Protein AF-A0A0A9XVD2-F1 (afdb_monomer)

pLDDT: mean 78.73, std 24.57, range [27.34, 98.0]

Mean predicted aligned error: 12.42 Å

Structure (mmCIF, N/CA/C/O backbone):
data_AF-A0A0A9XVD2-F1
#
_entry.id   AF-A0A0A9XVD2-F1
#
loop_
_atom_site.group_PDB
_atom_site.id
_atom_site.type_symbol
_atom_site.label_atom_id
_atom_site.label_alt_id
_atom_site.label_comp_id
_atom_site.label_asym_id
_atom_site.label_entity_id
_atom_site.label_seq_id
_atom_site.pdbx_PDB_ins_code
_atom_site.Cartn_x
_atom_site.Cartn_y
_atom_site.Cartn_z
_atom_site.occupancy
_atom_site.B_iso_or_equiv
_atom_site.auth_seq_id
_atom_site.auth_comp_id
_atom_site.auth_asym_id
_atom_site.auth_atom_id
_atom_site.pdbx_PDB_model_num
ATOM 1 N N . MET A 1 1 ? 12.515 14.806 -14.894 1.00 27.34 1 MET A N 1
ATOM 2 C CA . MET A 1 1 ? 11.530 15.276 -13.899 1.00 27.34 1 MET A CA 1
ATOM 3 C C . MET A 1 1 ? 10.410 14.251 -13.896 1.00 27.34 1 MET A C 1
ATOM 5 O O . MET A 1 1 ? 9.666 14.198 -14.862 1.00 27.34 1 MET A O 1
ATOM 9 N N . TRP A 1 2 ? 10.399 13.346 -12.918 1.00 29.89 2 TRP A N 1
ATOM 10 C CA . TRP A 1 2 ? 9.430 12.249 -12.840 1.00 29.89 2 TRP A CA 1
ATOM 11 C C . TRP A 1 2 ? 8.197 12.735 -12.074 1.00 29.89 2 TRP A C 1
ATOM 13 O O . TRP A 1 2 ? 8.336 13.198 -10.943 1.00 29.89 2 TRP A O 1
ATOM 23 N N . LEU A 1 3 ? 7.016 12.678 -12.691 1.00 27.80 3 LEU A N 1
ATOM 24 C CA . LEU A 1 3 ? 5.750 12.894 -11.993 1.00 27.80 3 LEU A CA 1
ATOM 25 C C . LEU A 1 3 ? 5.299 11.554 -11.406 1.00 27.80 3 LEU A C 1
ATOM 27 O O . LEU A 1 3 ? 5.028 10.615 -12.147 1.00 27.80 3 LEU A O 1
ATOM 31 N N . VAL A 1 4 ? 5.206 11.479 -10.080 1.00 32.62 4 VAL A N 1
ATOM 32 C CA . VAL A 1 4 ? 4.513 10.391 -9.384 1.00 32.62 4 VAL A CA 1
ATOM 33 C C . VAL A 1 4 ? 3.083 10.868 -9.153 1.00 32.62 4 VAL A C 1
ATOM 35 O O . VAL A 1 4 ? 2.858 11.796 -8.377 1.00 32.62 4 VAL A O 1
ATOM 38 N N . ALA A 1 5 ? 2.118 10.275 -9.855 1.00 36.59 5 ALA A N 1
ATOM 39 C CA . ALA A 1 5 ? 0.708 10.482 -9.554 1.00 36.59 5 ALA A CA 1
ATOM 40 C C . ALA A 1 5 ? 0.353 9.633 -8.324 1.00 36.59 5 ALA A C 1
ATOM 42 O O . ALA A 1 5 ? 0.354 8.405 -8.385 1.00 36.59 5 ALA A O 1
ATOM 43 N N . LEU A 1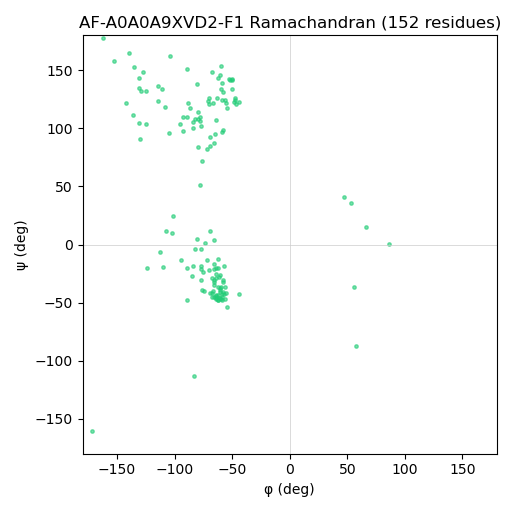 6 ? 0.097 10.291 -7.192 1.00 32.97 6 LEU A N 1
ATOM 44 C CA . LEU A 1 6 ? -0.375 9.641 -5.974 1.00 32.97 6 LEU A CA 1
ATOM 45 C C . LEU A 1 6 ? -1.890 9.444 -6.088 1.00 32.97 6 LEU A C 1
ATOM 47 O O . LEU A 1 6 ? -2.646 10.412 -6.016 1.00 32.97 6 LEU A O 1
ATOM 51 N N . LEU A 1 7 ? -2.334 8.201 -6.268 1.00 40.00 7 LEU A N 1
ATOM 52 C CA . LEU A 1 7 ? -3.749 7.855 -6.192 1.00 40.00 7 LEU A CA 1
ATOM 53 C C . LEU A 1 7 ? -4.038 7.349 -4.775 1.00 40.00 7 LEU A C 1
ATOM 55 O O . LEU A 1 7 ? -3.672 6.233 -4.413 1.00 40.00 7 LEU A O 1
ATOM 59 N N . VAL A 1 8 ? -4.664 8.191 -3.953 1.00 34.88 8 VAL A N 1
ATOM 60 C CA . VAL A 1 8 ? -5.218 7.769 -2.661 1.00 34.88 8 VAL A CA 1
ATOM 61 C C . VAL A 1 8 ? -6.604 7.197 -2.939 1.00 34.88 8 VAL A C 1
ATOM 63 O O . VAL A 1 8 ? -7.562 7.942 -3.135 1.00 34.88 8 VAL A O 1
ATOM 66 N N . ALA A 1 9 ? -6.713 5.872 -2.993 1.00 37.12 9 ALA A N 1
ATOM 67 C CA . ALA A 1 9 ? -8.005 5.204 -3.058 1.00 37.12 9 ALA A CA 1
ATOM 68 C C . ALA A 1 9 ? -8.617 5.151 -1.648 1.00 37.12 9 ALA A C 1
ATOM 70 O O . ALA A 1 9 ? -8.487 4.161 -0.933 1.00 37.12 9 ALA A O 1
ATOM 71 N N . SER A 1 10 ? -9.283 6.230 -1.235 1.00 34.56 10 SER A N 1
ATOM 72 C CA . SER A 1 10 ? -10.258 6.148 -0.145 1.00 34.56 10 SER A CA 1
ATOM 73 C C . SER A 1 10 ? -11.536 5.550 -0.725 1.00 34.56 10 SER A C 1
ATOM 75 O O . SER A 1 10 ? -12.243 6.214 -1.483 1.00 34.56 10 SER A O 1
ATOM 77 N N . ALA A 1 11 ? -11.825 4.291 -0.404 1.00 36.06 11 ALA A N 1
ATOM 78 C CA . ALA A 1 11 ? -13.084 3.656 -0.770 1.00 36.06 11 ALA A CA 1
ATOM 79 C C . ALA A 1 11 ? -14.217 4.239 0.092 1.00 36.06 11 ALA A C 1
ATOM 81 O O . ALA A 1 11 ? -14.609 3.672 1.105 1.00 36.06 11 ALA A O 1
ATOM 82 N N . VAL A 1 12 ? -14.739 5.403 -0.298 1.00 32.84 12 VAL A N 1
ATOM 83 C CA . VAL A 1 12 ? -16.058 5.854 0.154 1.00 32.84 12 VAL A CA 1
ATOM 84 C C . VAL A 1 12 ? -17.061 5.304 -0.849 1.00 32.84 12 VAL A C 1
ATOM 86 O O . VAL A 1 12 ? -17.104 5.745 -1.996 1.00 32.84 12 VAL A O 1
ATOM 89 N N . ALA A 1 13 ? -17.860 4.328 -0.421 1.00 34.56 13 ALA A N 1
ATOM 90 C CA . ALA A 1 13 ? -19.032 3.887 -1.160 1.00 34.56 13 ALA A CA 1
ATOM 91 C C . ALA A 1 13 ? -20.059 5.033 -1.179 1.00 34.56 13 ALA A C 1
ATOM 93 O O . ALA A 1 13 ? -20.909 5.151 -0.298 1.00 34.56 13 ALA A O 1
ATOM 94 N N . VAL A 1 14 ? -19.947 5.928 -2.163 1.00 29.80 14 VAL A N 1
ATOM 95 C CA . VAL A 1 14 ? -21.014 6.874 -2.486 1.00 29.80 14 VAL A CA 1
ATOM 96 C C . VAL A 1 14 ? -22.038 6.107 -3.309 1.00 29.80 14 VAL A C 1
ATOM 98 O O . VAL A 1 14 ? -21.802 5.754 -4.462 1.00 29.80 14 VAL A O 1
ATOM 101 N N . HIS A 1 15 ? -23.177 5.824 -2.685 1.00 35.34 15 HIS A N 1
ATOM 102 C CA . HIS A 1 15 ? -24.358 5.311 -3.357 1.00 35.34 15 HIS A CA 1
ATOM 103 C C . HIS A 1 15 ? -24.926 6.438 -4.231 1.00 35.34 15 HIS A C 1
ATOM 105 O O . HIS A 1 15 ? -25.668 7.296 -3.758 1.00 35.34 15 HIS A O 1
ATOM 111 N N . HIS A 1 16 ? -24.511 6.481 -5.494 1.00 32.28 16 HIS A N 1
ATOM 112 C CA . HIS A 1 16 ? -25.193 7.252 -6.523 1.00 32.28 16 HIS A CA 1
ATOM 113 C C . HIS A 1 16 ? -25.283 6.376 -7.767 1.00 32.28 16 HIS A C 1
ATOM 115 O O . HIS A 1 16 ? -24.273 6.011 -8.367 1.00 32.28 16 HIS A O 1
ATOM 121 N N . GLU A 1 17 ? -26.508 5.979 -8.095 1.00 39.88 17 GLU A N 1
ATOM 122 C CA . GLU A 1 17 ? -26.838 5.267 -9.321 1.00 39.88 17 GLU A CA 1
ATOM 123 C C . GLU A 1 17 ? -26.571 6.199 -10.505 1.00 39.88 17 GLU A C 1
ATOM 125 O O . GLU A 1 17 ? -27.395 7.036 -10.862 1.00 39.88 17 GLU A O 1
ATOM 130 N N . ASP A 1 18 ? -25.390 6.083 -11.101 1.00 38.81 18 ASP A N 1
ATOM 131 C CA . ASP A 1 18 ? -25.135 6.588 -12.441 1.00 38.81 18 ASP A CA 1
ATOM 132 C C . ASP A 1 18 ? -24.488 5.460 -13.253 1.00 38.81 18 ASP A C 1
ATOM 134 O O . ASP A 1 18 ? -23.277 5.237 -13.254 1.00 38.81 18 ASP A O 1
ATOM 138 N N . ASN A 1 19 ? -25.349 4.679 -13.910 1.00 35.97 19 ASN A N 1
ATOM 139 C CA . ASN A 1 19 ? -24.998 3.524 -14.742 1.00 35.97 19 ASN A CA 1
ATOM 140 C C . ASN A 1 19 ? -24.279 3.907 -16.051 1.00 35.97 19 ASN A C 1
ATOM 142 O O . ASN A 1 19 ? -24.107 3.063 -16.933 1.00 35.97 19 ASN A O 1
ATOM 146 N N . SER A 1 20 ? -23.833 5.154 -16.207 1.00 33.88 20 SER A N 1
ATOM 147 C CA . SER A 1 20 ? -23.120 5.611 -17.403 1.00 33.88 20 SER A CA 1
ATOM 148 C C . SER A 1 20 ? -21.703 5.027 -17.531 1.00 33.88 20 SER A C 1
ATOM 150 O O . SER A 1 20 ? -21.207 4.882 -18.650 1.00 33.88 20 SER A O 1
ATOM 152 N N . ILE A 1 21 ? -21.087 4.578 -16.429 1.00 34.50 21 ILE A N 1
ATOM 153 C CA . ILE A 1 21 ? -19.733 3.983 -16.427 1.00 34.50 21 ILE A CA 1
ATOM 154 C C . ILE A 1 21 ? -19.748 2.478 -16.777 1.00 34.50 21 ILE A C 1
ATOM 156 O O . ILE A 1 21 ? -18.745 1.926 -17.225 1.00 34.50 21 ILE A O 1
ATOM 160 N N . LEU A 1 22 ? -20.901 1.807 -16.658 1.00 31.33 22 LEU A N 1
ATOM 161 C CA . LEU A 1 22 ? -21.041 0.371 -16.955 1.00 31.33 22 LEU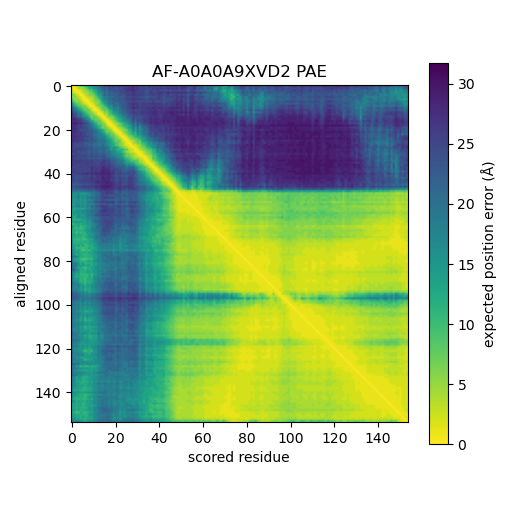 A CA 1
ATOM 162 C C . LEU A 1 22 ? -21.094 0.048 -18.459 1.00 31.33 22 LEU A C 1
ATOM 164 O O . LEU A 1 22 ? -21.098 -1.120 -18.838 1.00 31.33 22 LEU A O 1
ATOM 168 N N . SER A 1 23 ? -21.098 1.060 -19.331 1.00 33.84 23 SER A N 1
ATOM 169 C CA . SER A 1 23 ? -21.114 0.864 -20.788 1.00 33.84 23 SER A CA 1
ATOM 170 C C . SER A 1 23 ? -19.733 0.597 -21.406 1.00 33.84 23 SER A C 1
ATOM 172 O O . SER A 1 23 ? -19.648 0.286 -22.592 1.00 33.84 23 SER A O 1
ATOM 174 N N . VAL A 1 24 ? -18.653 0.650 -20.614 1.00 44.88 24 VAL A N 1
ATOM 175 C CA . VAL A 1 24 ? -17.280 0.334 -21.063 1.00 44.88 24 VAL A CA 1
ATOM 176 C C . VAL A 1 24 ? -16.856 -1.074 -20.620 1.00 44.88 24 VAL A C 1
ATOM 178 O O . VAL A 1 24 ? -15.675 -1.377 -20.486 1.00 44.88 24 VAL A O 1
ATOM 181 N N . VAL A 1 25 ? -17.810 -1.979 -20.392 1.00 44.16 25 VAL A N 1
ATOM 182 C CA . VAL A 1 25 ? -17.496 -3.406 -20.261 1.00 44.16 25 VAL A CA 1
ATOM 183 C C . VAL A 1 25 ? -17.426 -3.982 -21.671 1.00 44.16 25 VAL A C 1
ATOM 185 O O . VAL A 1 25 ? -18.444 -4.134 -22.347 1.00 44.16 25 VAL A O 1
ATOM 188 N N . ARG A 1 26 ? -16.209 -4.261 -22.151 1.00 42.50 26 ARG A N 1
ATOM 189 C CA . ARG A 1 26 ? -16.024 -4.974 -23.421 1.00 42.50 26 ARG A CA 1
ATOM 190 C C . ARG A 1 26 ? -16.719 -6.344 -23.333 1.00 42.50 26 ARG A C 1
ATOM 192 O O . ARG A 1 26 ? -16.611 -6.996 -22.295 1.00 42.50 26 ARG A O 1
ATOM 199 N N . PRO A 1 27 ? -17.403 -6.803 -24.397 1.00 47.53 27 PRO A N 1
ATOM 200 C CA . PRO A 1 27 ? -17.935 -8.159 -24.459 1.00 47.53 27 PRO A CA 1
ATOM 201 C C . PRO A 1 27 ? -16.842 -9.190 -24.133 1.00 47.53 27 PRO A C 1
ATOM 203 O O . PRO A 1 27 ? -15.715 -8.997 -24.606 1.00 47.53 27 PRO A O 1
ATOM 206 N N . PRO A 1 28 ? -17.163 -10.278 -23.407 1.00 54.03 28 PRO A N 1
ATOM 207 C CA . PRO A 1 28 ? -16.191 -11.270 -22.928 1.00 54.03 28 PRO A CA 1
ATOM 208 C C . PRO A 1 28 ? -15.356 -11.933 -24.038 1.00 54.03 28 PRO A C 1
ATOM 210 O O . PRO A 1 28 ? -14.270 -12.425 -23.757 1.00 54.03 28 PRO A O 1
ATOM 213 N N . ASP A 1 29 ? -15.812 -11.866 -25.294 1.00 52.94 29 ASP A N 1
ATOM 214 C CA . ASP A 1 29 ? -15.148 -12.461 -26.461 1.00 52.94 29 ASP A CA 1
ATOM 215 C C . ASP A 1 29 ? -14.486 -11.430 -27.395 1.00 52.94 29 ASP A C 1
ATOM 217 O O . ASP A 1 29 ? -14.104 -11.750 -28.524 1.00 52.94 29 ASP A O 1
ATOM 221 N N . SER A 1 30 ? -14.357 -10.169 -26.967 1.00 47.25 30 SER A N 1
ATOM 222 C CA . SER A 1 30 ? -13.646 -9.167 -27.770 1.00 47.25 30 SER A CA 1
ATOM 223 C C . SER A 1 30 ? -12.152 -9.488 -27.752 1.00 47.25 30 SER A C 1
ATOM 225 O O . SER A 1 30 ? -11.579 -9.543 -26.662 1.00 47.25 30 SER A O 1
ATOM 227 N N . PRO A 1 31 ? -11.487 -9.672 -28.909 1.00 48.75 31 PRO A N 1
ATOM 228 C CA . PRO A 1 31 ? -10.050 -9.892 -28.922 1.00 48.75 31 PRO A CA 1
ATOM 229 C C . PRO A 1 31 ? -9.372 -8.727 -28.202 1.00 48.75 31 PRO A C 1
ATOM 231 O O . PRO A 1 31 ? -9.588 -7.562 -28.550 1.00 48.75 31 PRO A O 1
ATOM 234 N N . VAL A 1 32 ? -8.576 -9.042 -27.176 1.00 55.09 32 VAL A N 1
ATOM 235 C CA . VAL A 1 32 ? -7.674 -8.068 -26.560 1.00 55.09 32 VAL A CA 1
ATOM 236 C C . VAL A 1 32 ? -6.834 -7.518 -27.712 1.00 55.09 32 VAL A C 1
ATOM 238 O O . VAL A 1 32 ? -6.175 -8.317 -28.386 1.00 55.09 32 VAL A O 1
ATOM 241 N N . PRO A 1 33 ? -6.899 -6.209 -28.029 1.00 46.91 33 PRO A N 1
ATOM 242 C CA . PRO A 1 33 ? -6.032 -5.657 -29.051 1.00 46.91 33 PRO A CA 1
ATOM 243 C C . PRO A 1 33 ? -4.615 -6.008 -28.624 1.00 46.91 33 PRO A C 1
ATOM 245 O O . PRO A 1 33 ? -4.218 -5.698 -27.502 1.00 46.91 33 PRO A O 1
ATOM 248 N N . ALA A 1 34 ? -3.897 -6.731 -29.486 1.00 47.47 34 ALA A N 1
ATOM 249 C CA . ALA A 1 34 ? -2.498 -7.029 -29.251 1.00 47.47 34 ALA A CA 1
ATOM 250 C C . ALA A 1 34 ? -1.829 -5.713 -28.854 1.00 47.47 34 ALA A C 1
ATOM 252 O O . ALA A 1 34 ? -2.016 -4.711 -29.554 1.00 47.47 34 ALA A O 1
ATOM 253 N N . ALA A 1 35 ? -1.140 -5.702 -27.708 1.00 51.56 35 ALA A N 1
ATOM 254 C CA . ALA A 1 35 ? -0.389 -4.538 -27.272 1.00 51.56 35 ALA A CA 1
ATOM 255 C C . ALA A 1 35 ? 0.377 -4.016 -28.502 1.00 51.56 35 ALA A C 1
ATOM 257 O O . ALA A 1 35 ? 1.092 -4.805 -29.125 1.00 51.56 35 ALA A O 1
ATOM 258 N N . PRO A 1 36 ? 0.195 -2.748 -28.923 1.00 45.25 36 PRO A N 1
ATOM 259 C CA . PRO A 1 36 ? 0.680 -2.259 -30.221 1.00 45.25 36 PRO A CA 1
ATOM 260 C C . PRO A 1 36 ? 2.210 -2.237 -30.339 1.00 45.25 36 PRO A C 1
ATOM 262 O O . PRO A 1 36 ? 2.758 -1.804 -31.347 1.00 45.25 36 PRO A O 1
ATOM 265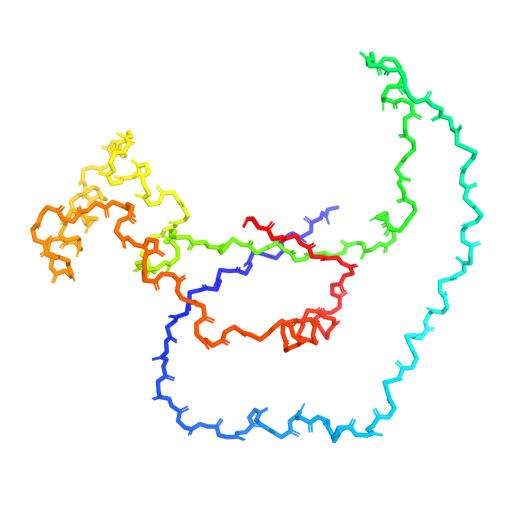 N N . PHE A 1 37 ? 2.900 -2.731 -29.319 1.00 52.12 37 PHE A N 1
ATOM 266 C CA . PHE A 1 37 ? 4.328 -2.891 -29.261 1.00 52.12 37 PHE A CA 1
ATOM 267 C C . PHE A 1 37 ? 4.585 -4.354 -28.933 1.00 52.12 37 PHE A C 1
ATOM 269 O O . PHE A 1 37 ? 4.409 -4.797 -27.796 1.00 52.12 37 PHE A O 1
ATOM 276 N N . ALA A 1 38 ? 4.982 -5.114 -29.955 1.00 45.38 38 ALA A N 1
ATOM 277 C CA . ALA A 1 38 ? 5.774 -6.302 -29.712 1.00 45.38 38 ALA A CA 1
ATOM 278 C C . ALA A 1 38 ? 6.901 -5.865 -28.771 1.00 45.38 38 ALA A C 1
ATOM 280 O O . ALA A 1 38 ? 7.614 -4.910 -29.073 1.00 45.38 38 ALA A O 1
ATOM 281 N N . LEU A 1 39 ? 7.010 -6.501 -27.605 1.00 53.97 39 LEU A N 1
ATOM 282 C CA . LEU A 1 39 ? 8.245 -6.442 -26.840 1.00 53.97 39 LEU A CA 1
ATOM 283 C C . LEU A 1 39 ? 9.301 -7.013 -27.782 1.00 53.97 39 LEU A C 1
ATOM 285 O O . LEU A 1 39 ? 9.384 -8.235 -27.938 1.00 53.97 39 LEU A O 1
ATOM 289 N N . ASP A 1 40 ? 10.026 -6.137 -28.481 1.00 51.19 40 ASP A N 1
ATOM 290 C CA . ASP A 1 40 ? 11.242 -6.519 -29.176 1.00 51.19 40 ASP A CA 1
ATOM 291 C C . ASP A 1 40 ? 12.022 -7.343 -28.164 1.00 51.19 40 ASP A C 1
ATOM 293 O O . ASP A 1 40 ? 12.224 -6.914 -27.025 1.00 51.19 40 ASP A O 1
ATOM 297 N N . ARG A 1 41 ? 12.317 -8.597 -28.520 1.00 53.25 41 ARG A N 1
ATOM 298 C CA . ARG A 1 41 ? 13.010 -9.517 -27.624 1.00 53.25 41 ARG A CA 1
ATOM 299 C C . ARG A 1 41 ? 14.336 -8.865 -27.263 1.00 53.25 41 ARG A C 1
ATOM 301 O O . ARG A 1 41 ? 15.286 -8.924 -28.035 1.00 53.25 41 ARG A O 1
ATOM 308 N N . VAL A 1 42 ? 14.385 -8.227 -26.100 1.00 58.50 42 VAL A N 1
ATOM 309 C CA . VAL A 1 42 ? 15.629 -7.789 -25.493 1.00 58.50 42 VAL A CA 1
ATOM 310 C C . VAL A 1 42 ? 16.371 -9.080 -25.195 1.00 58.50 42 VAL A C 1
ATOM 312 O O . VAL A 1 42 ? 15.946 -9.857 -24.337 1.00 58.50 42 VAL A O 1
ATOM 315 N N . GLU A 1 43 ? 17.417 -9.353 -25.975 1.00 57.00 43 GLU A N 1
ATOM 316 C CA . GLU A 1 43 ? 18.335 -10.458 -25.717 1.00 57.00 43 GLU A CA 1
ATOM 317 C C . GLU A 1 43 ? 18.726 -10.407 -24.232 1.00 57.00 43 GLU A C 1
ATOM 319 O O . GLU A 1 43 ? 19.154 -9.346 -23.755 1.00 57.00 43 GLU A O 1
ATOM 324 N N . PRO A 1 44 ? 18.517 -11.491 -23.463 1.00 57.38 44 PRO A N 1
ATOM 325 C CA . PRO A 1 44 ? 18.784 -11.466 -22.039 1.00 57.38 44 PRO A CA 1
ATOM 326 C C . PRO A 1 44 ? 20.258 -11.125 -21.835 1.00 57.38 44 PRO A C 1
ATOM 328 O O . PRO A 1 44 ? 21.144 -11.791 -22.374 1.00 57.38 44 PRO A O 1
ATOM 331 N N . ALA A 1 45 ? 20.519 -10.071 -21.058 1.00 59.56 45 ALA A N 1
ATOM 332 C CA . ALA A 1 45 ? 21.872 -9.732 -20.648 1.00 59.56 45 ALA A CA 1
ATOM 333 C C . ALA A 1 45 ? 22.552 -10.988 -20.065 1.00 59.56 45 ALA A C 1
ATOM 335 O O . ALA A 1 45 ? 21.877 -11.779 -19.391 1.00 59.56 45 ALA 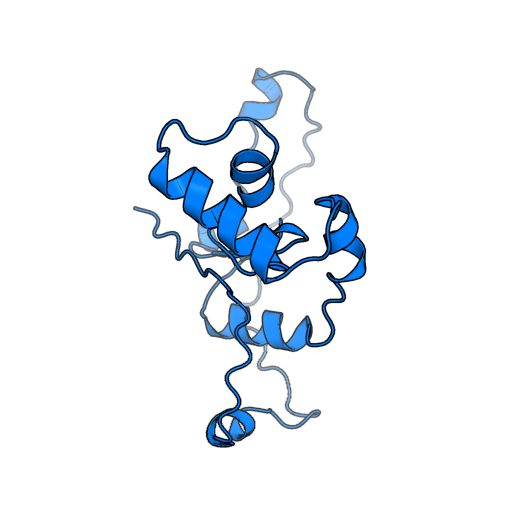A O 1
ATOM 336 N N . PRO A 1 46 ? 23.857 -11.206 -20.320 1.00 61.19 46 PRO A N 1
ATOM 337 C CA . PRO A 1 46 ? 24.563 -12.370 -19.801 1.00 61.19 46 PRO A CA 1
ATOM 338 C C . PRO A 1 46 ? 24.313 -12.493 -18.297 1.00 61.19 46 PRO A C 1
ATOM 340 O O . PRO A 1 46 ? 24.368 -11.498 -17.572 1.00 61.19 46 PRO A O 1
ATOM 343 N N . ILE A 1 47 ? 23.996 -13.708 -17.838 1.00 60.62 47 ILE A N 1
ATOM 344 C CA . ILE A 1 47 ? 23.717 -13.987 -16.426 1.00 60.62 47 ILE A CA 1
ATOM 345 C C . ILE A 1 47 ? 25.030 -13.842 -15.651 1.00 60.62 47 ILE A C 1
ATOM 347 O O . ILE A 1 47 ? 25.758 -14.807 -15.419 1.00 60.62 47 ILE A O 1
ATOM 351 N N . THR A 1 48 ? 25.353 -12.612 -15.269 1.00 75.00 48 THR A N 1
ATOM 352 C CA . THR A 1 48 ? 26.449 -12.311 -14.356 1.00 75.00 48 THR A CA 1
ATOM 353 C C . THR A 1 48 ? 25.938 -12.587 -12.953 1.00 75.00 48 THR A C 1
ATOM 355 O O . THR A 1 48 ? 25.015 -11.929 -12.471 1.00 75.00 48 THR A O 1
ATOM 358 N N . LYS A 1 49 ? 26.502 -13.594 -12.286 1.00 91.00 49 LYS A N 1
ATOM 359 C CA . LYS A 1 49 ? 26.184 -13.844 -10.881 1.00 91.00 49 LYS A CA 1
ATOM 36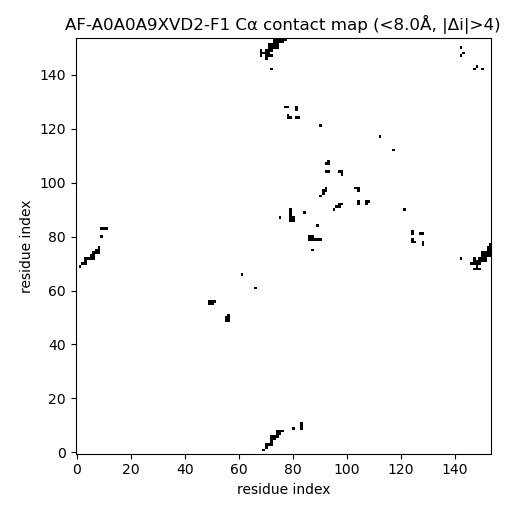0 C C . LYS A 1 49 ? 26.712 -12.671 -10.053 1.00 91.00 49 LYS A C 1
ATOM 362 O O . LYS A 1 49 ? 27.901 -12.375 -10.107 1.00 91.00 49 LYS A O 1
ATOM 367 N N . TYR A 1 50 ? 25.830 -12.004 -9.315 1.00 93.81 50 TYR A N 1
ATOM 368 C CA . TYR A 1 50 ? 26.219 -10.926 -8.412 1.00 93.81 50 TYR A CA 1
ATOM 369 C C . TYR A 1 50 ? 26.750 -11.489 -7.094 1.00 93.81 50 TYR A C 1
ATOM 371 O O . TYR A 1 50 ? 26.169 -12.417 -6.528 1.00 93.81 50 TYR A O 1
ATOM 379 N N . GLU A 1 51 ? 27.824 -10.889 -6.595 1.00 95.81 51 GLU A N 1
ATOM 380 C CA . GLU A 1 51 ? 28.351 -11.138 -5.257 1.00 95.81 51 GLU A CA 1
ATOM 381 C C . GLU A 1 51 ? 27.696 -10.175 -4.247 1.00 95.81 51 GLU A C 1
ATOM 383 O O . GLU A 1 51 ? 27.327 -9.057 -4.617 1.00 95.81 51 GLU A O 1
ATOM 388 N N . PRO A 1 52 ? 27.552 -10.548 -2.960 1.00 95.81 52 PRO A N 1
ATOM 389 C CA . PRO A 1 52 ? 26.898 -9.721 -1.941 1.00 95.81 52 PRO A CA 1
ATOM 390 C C . PRO A 1 52 ? 27.816 -8.590 -1.433 1.00 95.81 52 PRO A C 1
ATOM 392 O O . PRO A 1 52 ? 28.027 -8.426 -0.233 1.00 95.81 52 PRO A O 1
ATOM 395 N N . ASN A 1 53 ? 28.401 -7.817 -2.350 1.00 95.75 53 ASN A N 1
ATOM 396 C CA . ASN A 1 53 ? 29.215 -6.640 -2.059 1.00 95.75 53 ASN A CA 1
ATOM 397 C C . ASN A 1 53 ? 28.847 -5.476 -2.992 1.00 95.75 53 ASN A C 1
ATOM 399 O O . ASN A 1 53 ? 28.404 -5.691 -4.120 1.00 95.75 53 ASN A O 1
ATOM 403 N N . TRP A 1 54 ? 29.052 -4.240 -2.523 1.00 96.88 54 TRP A N 1
ATOM 404 C CA . TRP A 1 54 ? 28.651 -3.026 -3.246 1.00 96.88 54 TRP A CA 1
ATOM 405 C C . TRP A 1 54 ? 29.261 -2.927 -4.643 1.00 96.88 54 TRP A C 1
ATOM 407 O O . TRP A 1 54 ? 28.538 -2.666 -5.594 1.00 96.88 54 TRP A O 1
ATOM 417 N N . SER A 1 55 ? 30.550 -3.248 -4.791 1.00 95.19 55 SER A N 1
ATOM 418 C CA . SER A 1 55 ? 31.238 -3.223 -6.091 1.00 95.19 55 SER A CA 1
ATOM 419 C C . SER A 1 55 ? 30.527 -4.089 -7.140 1.00 95.19 55 SER A C 1
ATOM 421 O O . SER A 1 55 ? 30.331 -3.667 -8.277 1.00 95.19 55 SER A O 1
ATOM 423 N N . SER A 1 56 ? 30.065 -5.281 -6.747 1.00 93.81 56 SER A N 1
ATOM 424 C CA . SER A 1 56 ? 29.304 -6.159 -7.637 1.00 93.81 56 SER A CA 1
ATOM 425 C C . SER A 1 56 ? 27.868 -5.684 -7.875 1.00 93.81 56 SER A C 1
ATOM 427 O O . SER A 1 56 ? 27.372 -5.822 -8.993 1.00 93.81 56 SER A O 1
ATOM 429 N N . LEU A 1 57 ? 27.180 -5.177 -6.849 1.00 94.56 57 LEU A N 1
ATOM 430 C CA . LEU A 1 57 ? 25.767 -4.793 -6.940 1.00 94.56 57 LEU A CA 1
ATOM 431 C C . LEU A 1 57 ? 25.555 -3.460 -7.664 1.00 94.56 57 LEU A C 1
ATOM 433 O O . LEU A 1 57 ? 24.528 -3.301 -8.324 1.00 94.56 57 LEU A O 1
ATOM 437 N N . ASP A 1 58 ? 26.501 -2.531 -7.576 1.00 93.94 58 ASP A N 1
ATOM 438 C CA . ASP A 1 58 ? 26.425 -1.228 -8.246 1.00 93.94 58 ASP A CA 1
ATOM 439 C C . ASP A 1 58 ? 26.748 -1.336 -9.744 1.00 93.94 58 ASP A C 1
ATOM 441 O O . ASP A 1 58 ? 26.338 -0.490 -10.533 1.00 93.94 58 ASP A O 1
ATOM 445 N N . GLY A 1 59 ? 27.405 -2.424 -10.166 1.00 90.81 59 GLY A N 1
ATOM 446 C CA . GLY A 1 59 ? 27.611 -2.760 -11.579 1.00 90.81 59 GLY A CA 1
ATOM 447 C C . GLY A 1 59 ? 26.358 -3.277 -12.303 1.00 90.81 59 GLY A C 1
ATOM 448 O O . GLY A 1 59 ? 26.436 -3.637 -13.478 1.00 90.81 59 GLY A O 1
ATOM 449 N N . ARG A 1 60 ? 25.206 -3.361 -11.622 1.00 92.81 60 ARG A N 1
ATOM 450 C CA . ARG A 1 60 ? 23.936 -3.802 -12.217 1.00 92.81 60 ARG A CA 1
ATOM 451 C C . ARG A 1 60 ? 23.400 -2.749 -13.191 1.00 92.81 60 ARG A C 1
ATOM 453 O O . ARG A 1 60 ? 23.122 -1.634 -12.753 1.00 92.81 60 ARG A O 1
ATOM 460 N N . PRO A 1 61 ? 23.188 -3.080 -14.478 1.00 91.75 61 PRO A N 1
ATOM 461 C CA . PRO A 1 61 ? 22.558 -2.142 -15.395 1.00 91.75 61 PRO A CA 1
ATOM 462 C C . PRO A 1 61 ? 21.090 -1.922 -15.009 1.00 91.75 61 PRO A C 1
ATOM 464 O O . PRO A 1 61 ? 20.417 -2.833 -14.521 1.00 91.75 61 PRO A O 1
ATOM 467 N N . LEU A 1 62 ? 20.580 -0.716 -15.268 1.00 90.44 62 LEU A N 1
ATOM 468 C CA . LEU A 1 62 ? 19.147 -0.443 -15.206 1.00 90.44 62 LEU A CA 1
ATOM 469 C C . LEU A 1 62 ? 18.439 -1.289 -16.282 1.00 90.44 62 LEU A C 1
ATOM 471 O O . LEU A 1 62 ? 18.829 -1.201 -17.448 1.00 90.44 62 LEU A O 1
ATOM 475 N N . PRO A 1 63 ? 17.423 -2.102 -15.940 1.00 90.94 63 PRO A N 1
ATOM 476 C CA . PRO A 1 63 ? 16.674 -2.853 -16.942 1.00 90.94 63 PRO A CA 1
ATOM 477 C C . PRO A 1 63 ? 16.002 -1.915 -17.951 1.00 90.94 63 PRO A C 1
ATOM 479 O O . PRO A 1 63 ? 15.353 -0.948 -17.547 1.00 90.94 63 PRO A O 1
ATOM 482 N N . SER A 1 64 ? 16.115 -2.221 -19.247 1.00 93.06 64 SER A N 1
ATOM 483 C CA . SER A 1 64 ? 15.587 -1.365 -20.321 1.00 93.06 64 SER A CA 1
ATOM 484 C C . SER A 1 64 ? 14.085 -1.125 -20.188 1.00 93.06 64 SER A C 1
ATOM 486 O O . 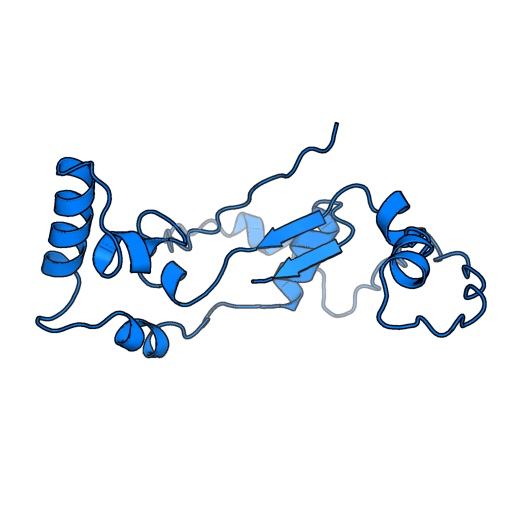SER A 1 64 ? 13.645 0.013 -20.288 1.00 93.06 64 SER A O 1
ATOM 488 N N . TRP A 1 65 ? 13.312 -2.155 -19.824 1.00 93.75 65 TRP A N 1
ATOM 489 C CA . TRP A 1 65 ? 11.868 -2.028 -19.607 1.00 93.75 65 TRP A CA 1
ATOM 490 C C . TRP A 1 65 ? 11.517 -0.956 -18.564 1.00 93.75 65 TRP A C 1
ATOM 492 O O . TRP A 1 65 ? 10.517 -0.261 -18.718 1.00 93.75 65 TRP A O 1
ATOM 502 N N . TYR A 1 66 ? 12.323 -0.810 -17.503 1.00 94.06 66 TYR A N 1
ATOM 503 C CA . TYR A 1 66 ? 12.052 0.154 -16.435 1.00 94.06 66 TYR A CA 1
ATOM 504 C C . TYR A 1 66 ? 12.393 1.567 -16.890 1.00 94.06 66 TYR A C 1
ATOM 506 O O . TYR A 1 66 ? 11.649 2.504 -16.598 1.00 94.06 66 TYR A O 1
ATOM 514 N N . ASP A 1 67 ? 13.487 1.717 -17.643 1.00 93.69 67 ASP A N 1
ATOM 515 C CA . ASP A 1 67 ? 13.785 2.998 -18.266 1.00 93.69 67 ASP A CA 1
ATOM 516 C C . ASP A 1 67 ? 12.682 3.374 -19.262 1.00 93.69 67 ASP A C 1
ATOM 518 O O . ASP A 1 67 ? 12.152 4.473 -19.183 1.00 93.69 67 ASP A O 1
ATOM 522 N N . GLU A 1 68 ? 12.258 2.475 -20.145 1.00 95.50 68 GLU A N 1
ATOM 523 C CA . GLU A 1 68 ? 11.242 2.723 -21.179 1.00 95.50 68 GLU A CA 1
ATOM 524 C C . GLU A 1 68 ? 9.826 2.954 -20.634 1.00 95.50 68 GLU A C 1
ATOM 526 O O . GLU A 1 68 ? 9.048 3.680 -21.251 1.00 95.50 68 GLU A O 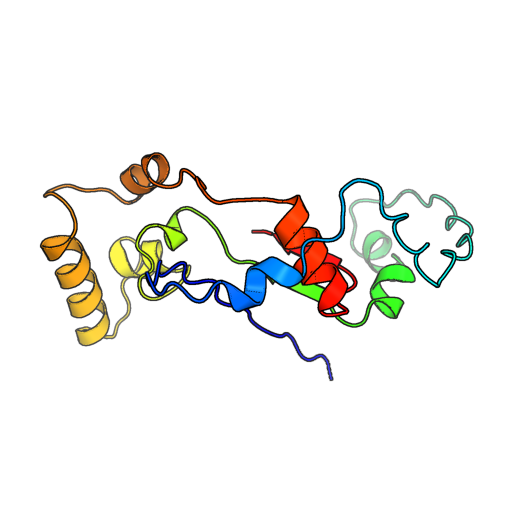1
ATOM 531 N N . ALA A 1 69 ? 9.483 2.374 -19.481 1.00 95.44 69 ALA A N 1
ATOM 532 C CA . ALA A 1 69 ? 8.141 2.424 -18.905 1.00 95.44 69 ALA A CA 1
ATOM 533 C C . ALA A 1 69 ? 7.651 3.850 -18.597 1.00 95.44 69 ALA A C 1
ATOM 535 O O . ALA A 1 69 ? 6.477 4.158 -18.799 1.00 95.44 69 ALA A O 1
ATOM 536 N N . LYS A 1 70 ? 8.556 4.707 -18.107 1.00 92.88 70 LYS A N 1
ATOM 537 C CA . LYS A 1 70 ? 8.387 6.117 -17.695 1.00 92.88 70 LYS A CA 1
ATOM 538 C C . LYS A 1 70 ? 7.319 6.449 -16.634 1.00 92.88 70 LYS A C 1
ATOM 540 O O . LYS A 1 70 ? 7.544 7.356 -15.836 1.00 92.88 70 LYS A O 1
ATOM 545 N N . ILE A 1 71 ? 6.171 5.774 -16.624 1.00 96.06 71 ILE A N 1
ATOM 546 C CA . ILE A 1 71 ? 5.040 6.007 -15.720 1.00 96.06 71 ILE A CA 1
ATOM 547 C C . ILE A 1 71 ? 4.626 4.677 -15.090 1.00 96.06 71 ILE A C 1
ATOM 549 O O . ILE A 1 71 ? 4.410 3.684 -15.786 1.00 96.06 71 ILE A O 1
ATOM 553 N N . GLY A 1 72 ? 4.459 4.680 -13.770 1.00 96.12 72 GLY A N 1
ATOM 554 C CA . GLY A 1 72 ? 3.874 3.576 -13.018 1.00 96.12 72 GLY A CA 1
ATOM 555 C C . GLY A 1 72 ? 2.938 4.070 -11.923 1.00 96.12 72 GLY A C 1
ATOM 556 O O . GLY A 1 72 ? 2.950 5.252 -11.571 1.00 96.12 72 GLY A O 1
ATOM 557 N N . ILE A 1 73 ? 2.127 3.157 -11.395 1.00 97.56 73 ILE A N 1
ATOM 558 C CA . ILE A 1 73 ? 1.168 3.424 -10.316 1.00 97.56 73 ILE A CA 1
ATOM 559 C C . ILE A 1 73 ? 1.626 2.714 -9.042 1.00 97.56 73 ILE A C 1
ATOM 561 O O . ILE A 1 73 ? 1.971 1.535 -9.064 1.00 97.56 73 ILE A O 1
ATOM 565 N N . PHE A 1 74 ? 1.603 3.429 -7.918 1.00 97.31 74 PHE A N 1
ATOM 566 C CA . PHE A 1 74 ? 1.873 2.861 -6.599 1.00 97.31 74 PHE A CA 1
ATOM 567 C C . PHE A 1 74 ? 0.605 2.939 -5.750 1.00 97.31 74 PHE A C 1
ATOM 569 O O . PHE A 1 74 ? 0.053 4.023 -5.555 1.00 97.31 74 PHE A O 1
ATOM 576 N N . ILE A 1 75 ? 0.152 1.794 -5.247 1.00 96.81 75 ILE A N 1
ATOM 577 C CA . ILE A 1 75 ? -1.058 1.659 -4.443 1.00 96.81 75 ILE A CA 1
ATOM 578 C C . ILE A 1 75 ? -0.686 1.383 -2.985 1.00 96.81 75 ILE A C 1
ATOM 580 O O . ILE A 1 75 ? -0.084 0.355 -2.680 1.00 96.81 75 ILE A O 1
ATOM 584 N N . HIS A 1 76 ? -1.086 2.296 -2.097 1.00 97.06 76 HIS A N 1
ATOM 585 C CA . HIS A 1 76 ? -1.049 2.102 -0.648 1.00 97.06 76 HIS A CA 1
ATOM 586 C C . HIS A 1 76 ? -2.402 1.560 -0.197 1.00 97.06 76 HIS A C 1
ATOM 588 O O . HIS A 1 76 ? -3.363 2.318 -0.046 1.00 97.06 76 HIS A O 1
ATOM 594 N N . TRP A 1 77 ? -2.491 0.244 -0.029 1.00 97.38 77 TRP A N 1
ATOM 595 C CA . TRP A 1 77 ? -3.727 -0.409 0.377 1.00 97.38 77 TRP A CA 1
ATOM 596 C C . TRP A 1 77 ? -3.454 -1.562 1.336 1.00 97.38 77 TRP A C 1
ATOM 598 O O . TRP A 1 77 ? -2.727 -2.495 1.018 1.00 97.38 77 TRP A O 1
ATOM 608 N N . GLY A 1 78 ? -4.042 -1.493 2.526 1.00 96.81 78 GLY A N 1
ATOM 609 C CA . GLY A 1 78 ? -3.860 -2.512 3.551 1.00 96.81 78 GLY A CA 1
ATOM 610 C C . GLY A 1 78 ? -4.792 -2.300 4.734 1.00 96.81 78 GLY A C 1
ATOM 611 O O . GLY A 1 78 ? -5.777 -1.571 4.651 1.00 96.81 78 GLY A O 1
ATOM 612 N N . VAL A 1 79 ? -4.461 -2.897 5.879 1.00 97.25 79 VAL A N 1
ATOM 613 C CA . VAL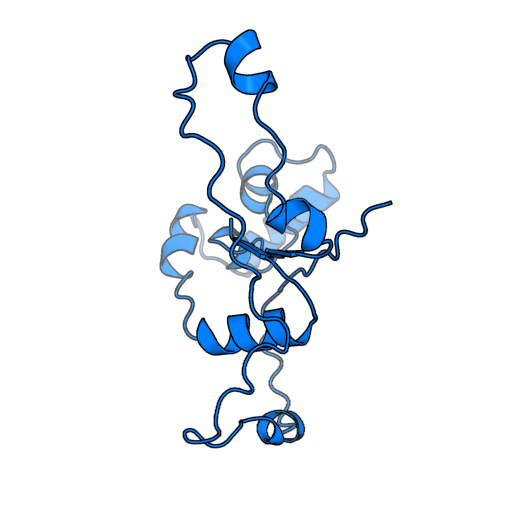 A 1 79 ? -5.293 -2.816 7.096 1.00 97.25 79 VAL A CA 1
ATOM 614 C C . VAL A 1 79 ? -5.528 -1.367 7.552 1.00 97.25 79 VAL A C 1
ATOM 616 O O . VAL A 1 79 ? -6.605 -1.045 8.045 1.00 97.25 79 VAL A O 1
ATOM 619 N N . TYR A 1 80 ? -4.567 -0.465 7.330 1.00 96.06 80 TYR A N 1
ATOM 620 C CA . TYR A 1 80 ? -4.721 0.969 7.614 1.00 96.06 80 TYR A CA 1
ATOM 621 C C . TYR A 1 80 ? -5.805 1.647 6.758 1.00 96.06 80 TYR A C 1
ATOM 623 O O . TYR A 1 80 ? -6.311 2.698 7.142 1.00 96.06 80 TYR A O 1
ATOM 631 N N . SER A 1 81 ? -6.185 1.063 5.619 1.00 97.69 81 SER A N 1
ATOM 632 C CA . SER A 1 81 ? -7.242 1.581 4.748 1.00 97.69 81 SER A CA 1
ATOM 633 C C . SER A 1 81 ? -8.644 1.296 5.293 1.00 97.69 81 SER A C 1
ATOM 635 O O . SER A 1 81 ? -9.575 2.012 4.937 1.00 97.69 81 SER A O 1
ATOM 637 N N . VAL A 1 82 ? -8.809 0.306 6.183 1.00 97.75 82 VAL A N 1
ATOM 638 C CA . VAL A 1 82 ? -10.109 -0.048 6.788 1.00 97.75 82 VAL A CA 1
ATOM 639 C C . VAL A 1 82 ? -10.788 1.149 7.462 1.00 97.75 82 VAL A C 1
ATOM 641 O O . VAL A 1 82 ? -11.914 1.462 7.086 1.00 97.75 82 VAL A O 1
ATOM 644 N N . PRO A 1 83 ? -10.142 1.887 8.389 1.00 96.44 83 PRO A N 1
ATOM 645 C CA . PRO A 1 83 ? -10.773 3.060 8.986 1.00 96.44 83 PRO A CA 1
ATOM 646 C C . PRO A 1 83 ? -11.013 4.204 7.994 1.00 96.44 83 PRO A C 1
ATOM 648 O O . PRO A 1 83 ? -11.771 5.113 8.327 1.00 96.44 83 PRO A O 1
ATOM 651 N N . SER A 1 84 ? -10.361 4.193 6.819 1.00 96.31 84 SER A N 1
ATOM 652 C CA . SER A 1 84 ? -10.444 5.251 5.798 1.00 96.31 84 SER A CA 1
ATOM 653 C C . SER A 1 84 ? -10.281 6.657 6.390 1.00 96.31 84 SER A C 1
ATOM 655 O O . SER A 1 84 ? -10.989 7.601 6.037 1.00 96.31 84 SER A O 1
ATOM 657 N N . TYR A 1 85 ? -9.347 6.788 7.335 1.00 96.00 85 TYR A N 1
ATOM 658 C CA . TYR A 1 85 ? -9.148 7.997 8.120 1.00 96.00 85 TYR A CA 1
ATOM 659 C C . TYR A 1 85 ? -7.674 8.395 8.133 1.00 96.00 85 TYR A C 1
ATOM 661 O O . TYR A 1 85 ? -6.805 7.554 8.333 1.00 96.00 85 TYR A O 1
ATOM 669 N N . THR A 1 86 ? -7.427 9.688 7.923 1.00 93.31 86 THR A N 1
ATOM 670 C CA . THR A 1 86 ? -6.105 10.328 7.810 1.00 93.31 86 THR A CA 1
ATOM 671 C C . THR A 1 86 ? -5.190 9.773 6.711 1.00 93.31 86 THR A C 1
ATOM 673 O O . THR A 1 86 ? -5.161 10.357 5.629 1.00 93.31 86 THR A O 1
ATOM 676 N N . SER A 1 87 ? -4.405 8.727 6.983 1.00 94.06 87 SER A N 1
ATOM 677 C CA . SER A 1 87 ? -3.317 8.244 6.116 1.00 94.06 87 SER A CA 1
ATOM 678 C C . SER A 1 87 ? -2.887 6.806 6.450 1.00 94.06 87 SER A C 1
ATOM 680 O O . SER A 1 87 ? -3.356 6.205 7.417 1.00 94.06 87 SER A O 1
ATOM 682 N N . GLU A 1 88 ? -1.934 6.263 5.689 1.00 94.81 88 GLU A N 1
ATOM 683 C CA . GLU A 1 88 ? -1.307 4.957 5.929 1.00 94.81 88 GLU A CA 1
ATOM 684 C C . GLU A 1 88 ? -0.552 4.873 7.269 1.00 94.81 88 GLU A C 1
ATOM 686 O O . GLU A 1 88 ? -0.359 3.787 7.819 1.00 94.81 88 GLU A O 1
ATOM 691 N N . TRP A 1 89 ? -0.182 6.021 7.848 1.00 93.19 89 TRP A N 1
ATOM 692 C CA . TRP A 1 89 ? 0.488 6.114 9.153 1.00 93.19 89 TRP A CA 1
ATOM 693 C C . TRP A 1 89 ? -0.459 6.007 10.349 1.00 93.19 89 TRP A C 1
ATOM 695 O O . TRP A 1 89 ? -0.005 6.122 11.492 1.00 93.19 89 TRP A O 1
ATOM 705 N N . PHE A 1 90 ? -1.750 5.744 10.119 1.00 94.06 90 PHE A N 1
ATOM 706 C CA . PHE A 1 90 ? -2.795 5.717 11.144 1.00 94.06 90 PHE A CA 1
ATOM 707 C C . PHE A 1 90 ? -2.391 4.980 12.433 1.00 94.06 90 PHE A C 1
ATOM 709 O O . PHE A 1 90 ? -2.638 5.464 13.538 1.00 94.06 90 PHE A O 1
ATOM 716 N N . TRP A 1 91 ? -1.716 3.830 12.319 1.00 93.25 91 TRP A N 1
ATOM 717 C CA . TRP A 1 91 ? -1.225 3.088 13.485 1.00 93.25 91 TRP A CA 1
ATOM 718 C C . TRP A 1 91 ? -0.261 3.900 14.357 1.00 93.25 91 TRP A C 1
ATOM 720 O O . TRP A 1 91 ? -0.416 3.928 15.580 1.00 93.25 91 TRP A O 1
ATOM 730 N N . ILE A 1 92 ? 0.740 4.553 13.757 1.00 92.06 92 ILE A N 1
ATOM 731 C CA . ILE A 1 92 ? 1.709 5.354 14.513 1.00 92.06 92 ILE A CA 1
ATOM 732 C C . ILE A 1 92 ? 1.034 6.573 15.127 1.00 92.06 92 ILE A C 1
ATOM 734 O O . ILE A 1 92 ? 1.284 6.860 16.300 1.00 92.06 92 ILE A O 1
ATOM 738 N N . ASP A 1 93 ? 0.153 7.223 14.371 1.00 91.50 93 ASP A N 1
ATOM 739 C CA . ASP A 1 93 ? -0.549 8.418 14.828 1.00 91.50 93 ASP A CA 1
ATOM 740 C C . ASP A 1 93 ? -1.506 8.123 15.992 1.00 91.50 93 ASP A C 1
ATOM 742 O O . ASP A 1 93 ? -1.678 8.959 16.884 1.00 91.50 93 ASP A O 1
ATOM 746 N N . TRP A 1 94 ? -2.096 6.923 16.015 1.00 91.75 94 TRP A N 1
ATOM 747 C CA . TRP A 1 94 ? -3.025 6.496 17.059 1.00 91.75 94 TRP A CA 1
ATOM 748 C C . TRP A 1 94 ? -2.348 5.817 18.260 1.00 91.75 94 TRP A C 1
ATOM 750 O O . TRP A 1 94 ? -2.682 6.116 19.408 1.00 91.75 94 TRP A O 1
ATOM 760 N N . LYS A 1 95 ? -1.437 4.864 18.023 1.00 89.19 95 LYS A N 1
ATOM 761 C CA . LYS A 1 95 ? -0.886 3.962 19.057 1.00 89.19 95 LYS A CA 1
ATOM 762 C C . LYS A 1 95 ? 0.630 3.981 19.187 1.00 89.19 95 LYS A C 1
ATOM 764 O O . LYS A 1 95 ? 1.136 3.517 20.206 1.00 89.19 95 LYS A O 1
ATOM 769 N N . GLY A 1 96 ? 1.345 4.446 18.167 1.00 84.06 96 GLY A N 1
ATOM 770 C CA . GLY A 1 96 ? 2.803 4.475 18.160 1.00 84.06 96 GLY A CA 1
ATOM 771 C C . GLY A 1 96 ? 3.352 5.703 18.879 1.00 84.06 96 GLY A C 1
ATOM 772 O O . GLY A 1 96 ? 3.246 5.838 20.097 1.00 84.06 96 GLY A O 1
ATOM 773 N N . LYS A 1 97 ? 3.980 6.594 18.111 1.00 82.88 97 LYS A N 1
ATOM 774 C CA . LYS A 1 97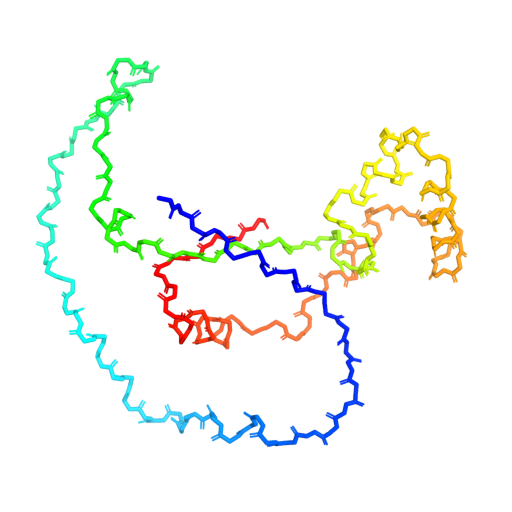 ? 4.476 7.884 18.596 1.00 82.88 97 LYS A CA 1
ATOM 775 C C . LYS A 1 97 ? 3.522 8.966 18.096 1.00 82.88 97 LYS A C 1
ATOM 777 O O . LYS A 1 97 ? 3.677 9.391 16.953 1.00 82.88 97 LYS A O 1
ATOM 782 N N . PRO A 1 98 ? 2.539 9.386 18.908 1.00 71.94 98 PRO A N 1
ATOM 783 C CA . PRO A 1 98 ? 1.544 10.339 18.453 1.00 71.94 98 PRO A CA 1
ATOM 784 C C . PRO A 1 98 ? 2.204 11.652 18.034 1.00 71.94 98 PRO A C 1
ATOM 786 O O . PRO A 1 98 ? 3.193 12.091 18.629 1.00 71.94 98 PRO A O 1
ATOM 789 N N . SER A 1 99 ? 1.621 12.284 17.017 1.00 78.06 99 SER A N 1
ATOM 790 C CA . SER A 1 99 ? 2.043 13.599 16.541 1.00 78.06 99 SER A CA 1
ATOM 791 C C . SER A 1 99 ? 2.152 14.601 17.703 1.00 78.06 99 SER A C 1
ATOM 793 O O . SER A 1 99 ? 1.272 14.621 18.571 1.00 78.06 99 SER A O 1
ATOM 795 N N . PRO A 1 100 ? 3.164 15.493 17.710 1.00 85.50 100 PRO A N 1
ATOM 796 C CA . PRO A 1 100 ? 3.229 16.587 18.681 1.00 85.50 100 PRO A CA 1
ATOM 797 C C . PRO A 1 100 ? 2.046 17.563 18.544 1.00 85.50 100 PRO A C 1
ATOM 799 O O . PRO A 1 100 ? 1.809 18.384 19.429 1.00 85.50 100 PRO A O 1
ATOM 802 N N . ASN A 1 101 ? 1.275 17.480 17.455 1.00 90.06 101 ASN A N 1
ATOM 803 C CA . ASN A 1 101 ? 0.058 18.253 17.262 1.00 90.06 101 ASN A CA 1
ATOM 804 C C . ASN A 1 101 ? -1.114 17.662 18.072 1.00 90.06 101 ASN A C 1
ATOM 806 O O . ASN A 1 101 ? -1.764 16.695 17.667 1.00 90.06 101 ASN A O 1
ATOM 810 N N . GLU A 1 102 ? -1.434 18.295 19.203 1.00 91.44 102 GLU A N 1
ATOM 811 C CA . GLU A 1 102 ? -2.504 17.846 20.102 1.00 91.44 102 GLU A CA 1
ATOM 812 C C . GLU A 1 102 ? -3.887 17.813 19.431 1.00 91.44 102 GLU A C 1
ATOM 814 O O . GLU A 1 102 ? -4.674 16.895 19.681 1.00 91.44 102 GLU A O 1
ATOM 819 N N . ARG A 1 103 ? -4.191 18.786 18.560 1.00 93.81 103 ARG A N 1
ATOM 820 C CA . ARG A 1 103 ? -5.474 18.837 17.842 1.00 93.81 103 ARG A CA 1
ATOM 821 C C . ARG A 1 103 ? -5.630 17.617 16.939 1.00 93.81 103 ARG A C 1
ATOM 823 O O . ARG A 1 103 ? -6.699 17.012 16.926 1.00 93.81 103 ARG A O 1
ATOM 830 N N . TYR A 1 104 ? -4.568 17.250 16.226 1.00 92.62 104 TYR A N 1
ATOM 831 C CA . TYR A 1 104 ? -4.560 16.083 15.347 1.00 92.62 104 TYR A CA 1
ATOM 832 C C . TYR A 1 104 ? -4.742 14.779 16.138 1.00 92.62 104 TYR A C 1
ATOM 834 O O . TYR A 1 104 ? -5.607 13.971 15.802 1.00 92.62 104 TYR A O 1
ATOM 842 N N . ARG A 1 105 ? -4.040 14.623 17.268 1.00 91.00 105 ARG A N 1
ATOM 843 C CA . ARG A 1 105 ? -4.222 13.461 18.154 1.00 91.00 105 ARG A CA 1
ATOM 844 C C . ARG A 1 105 ? -5.655 13.352 18.684 1.00 91.00 105 ARG A C 1
ATOM 846 O O . ARG A 1 105 ? -6.257 12.285 18.618 1.00 91.00 105 ARG A O 1
ATOM 853 N N . LYS A 1 106 ? -6.228 14.460 19.173 1.00 94.69 106 LYS A N 1
ATOM 854 C CA . LYS A 1 106 ? -7.621 14.497 19.659 1.00 94.69 106 LYS A CA 1
ATOM 855 C C . LYS A 1 106 ? -8.620 14.117 18.569 1.00 94.69 106 LYS A C 1
ATOM 857 O O . LYS A 1 106 ? -9.616 13.467 18.868 1.00 94.69 106 LYS A O 1
ATOM 862 N N . MET A 1 107 ? -8.362 14.510 17.324 1.00 96.19 107 MET A N 1
ATOM 863 C CA . MET A 1 107 ? -9.205 14.162 16.184 1.00 96.19 107 MET A CA 1
ATOM 864 C C . MET A 1 107 ? -9.245 12.642 15.956 1.00 96.19 107 MET A C 1
ATOM 866 O O . MET A 1 107 ? -10.335 12.077 15.882 1.00 96.19 107 MET A O 1
ATOM 870 N N . ILE A 1 108 ? -8.087 11.973 15.952 1.00 95.31 108 ILE A N 1
ATOM 871 C CA . ILE A 1 108 ? -7.995 10.506 15.827 1.00 95.31 108 ILE A CA 1
ATOM 872 C C . ILE A 1 108 ? -8.614 9.800 17.040 1.00 95.31 108 ILE A C 1
ATOM 874 O O . ILE A 1 108 ? -9.406 8.872 16.877 1.00 95.31 108 ILE A O 1
ATOM 878 N N . ASP A 1 109 ? -8.317 10.261 18.259 1.00 94.12 109 ASP A N 1
ATOM 879 C CA . ASP A 1 109 ? -8.882 9.684 19.485 1.00 94.12 109 ASP A CA 1
ATOM 880 C C . ASP A 1 109 ? -10.417 9.758 19.490 1.00 94.12 109 ASP A C 1
ATOM 882 O O . ASP A 1 109 ? -11.089 8.798 19.872 1.00 94.12 109 ASP A O 1
ATOM 886 N N . ASN A 1 110 ? -10.981 10.890 19.065 1.00 96.81 110 ASN A N 1
ATOM 887 C CA . ASN A 1 110 ? -12.428 11.075 18.978 1.00 96.81 110 ASN A CA 1
ATOM 888 C C . ASN A 1 110 ? -13.040 10.218 17.866 1.00 96.81 110 ASN A C 1
ATOM 890 O O . ASN A 1 110 ? -14.074 9.596 18.095 1.00 96.81 110 ASN A O 1
ATOM 894 N N . PHE A 1 111 ? -12.392 10.134 16.701 1.00 97.38 111 PHE A N 1
ATOM 895 C CA . PHE A 1 111 ? -12.817 9.233 15.630 1.00 97.38 111 PHE A CA 1
ATOM 896 C C . PHE A 1 111 ? -12.892 7.785 16.128 1.00 97.38 111 PHE A C 1
ATOM 898 O O . PHE A 1 111 ? -13.920 7.131 15.954 1.00 97.38 111 PHE A O 1
ATOM 905 N N . MET A 1 112 ? -11.862 7.312 16.838 1.00 96.88 112 MET A N 1
ATOM 906 C CA . MET A 1 112 ? -11.845 5.945 17.359 1.00 96.88 112 MET A CA 1
ATOM 907 C C . MET A 1 112 ? -12.906 5.695 18.429 1.00 96.88 112 MET A C 1
ATOM 909 O O . MET A 1 112 ? -13.549 4.649 18.409 1.00 96.88 112 MET A O 1
ATOM 913 N N . LYS A 1 113 ? -13.136 6.655 19.332 1.00 96.75 113 LYS A N 1
ATOM 914 C CA . LYS A 1 113 ? -14.184 6.549 20.363 1.00 96.75 113 LYS A CA 1
ATOM 915 C C . LYS A 1 113 ? -15.599 6.526 19.786 1.00 96.75 113 LYS A C 1
ATOM 917 O O . LYS A 1 113 ? -16.460 5.870 20.359 1.00 96.75 113 LYS A O 1
ATOM 922 N N . ASN A 1 114 ? -15.837 7.260 18.701 1.00 98.00 114 ASN A N 1
ATOM 923 C CA . ASN A 1 114 ? -17.175 7.421 18.135 1.00 98.00 114 ASN A CA 1
ATOM 924 C C . ASN A 1 114 ? -17.561 6.286 17.180 1.00 98.00 114 ASN A C 1
ATOM 926 O O . ASN A 1 114 ? -18.748 6.019 17.030 1.00 98.00 114 ASN A O 1
ATOM 930 N N . ASN A 1 115 ? -16.584 5.634 16.541 1.00 97.81 115 ASN A N 1
ATOM 931 C CA . ASN A 1 115 ? -16.845 4.644 15.490 1.00 97.81 115 ASN A CA 1
ATOM 932 C C . ASN A 1 115 ? -16.525 3.201 15.904 1.00 97.81 115 ASN A C 1
ATOM 934 O O . ASN A 1 115 ? -17.045 2.273 15.293 1.00 97.81 115 ASN A O 1
ATOM 938 N N . TYR A 1 116 ? -15.715 2.988 16.947 1.00 96.62 116 TYR A N 1
ATOM 939 C CA . TYR A 1 116 ? -15.276 1.649 17.346 1.00 96.62 116 TYR A CA 1
ATOM 940 C C . TYR A 1 116 ? -15.545 1.368 18.820 1.00 96.62 116 TYR A C 1
ATOM 942 O O . TYR A 1 116 ? -15.520 2.249 19.682 1.00 96.62 116 TYR A O 1
ATOM 950 N N . LYS A 1 117 ? -15.799 0.091 19.121 1.00 95.50 117 LYS A N 1
ATOM 951 C CA . LYS A 1 117 ? -16.098 -0.375 20.479 1.00 95.50 117 LYS A CA 1
ATOM 952 C C . LYS A 1 117 ? -14.950 -0.078 21.459 1.00 95.50 117 LYS A C 1
ATOM 954 O O . LYS A 1 117 ? -13.779 -0.053 21.071 1.00 95.50 117 LYS A O 1
ATOM 959 N N . PRO A 1 118 ? -15.241 0.060 22.764 1.00 94.25 118 PRO A N 1
ATOM 960 C CA . PRO A 1 118 ? -14.196 0.158 23.774 1.00 94.25 118 PRO A CA 1
ATOM 961 C C . PRO A 1 118 ? -13.201 -1.007 23.672 1.00 94.25 118 PRO A C 1
ATOM 963 O O . PRO A 1 118 ? -13.594 -2.148 23.435 1.00 94.25 118 PRO A O 1
ATOM 966 N N . LYS A 1 119 ? -11.914 -0.715 23.902 1.00 92.88 119 LYS A N 1
ATOM 967 C CA . LYS A 1 119 ? -10.789 -1.669 23.811 1.00 92.88 119 LYS A CA 1
ATOM 968 C C . LYS A 1 119 ? -10.496 -2.209 22.400 1.00 92.88 119 LYS A C 1
ATOM 970 O O . LYS A 1 119 ? -9.741 -3.169 22.293 1.00 92.88 119 LYS A O 1
ATOM 975 N N . PHE A 1 120 ? -11.030 -1.593 21.342 1.00 95.88 120 PHE A N 1
ATOM 976 C CA . PHE A 1 120 ? -10.624 -1.910 19.971 1.00 95.88 120 PHE A CA 1
ATOM 977 C C . PHE A 1 120 ? -9.113 -1.696 19.788 1.00 95.88 120 PHE A C 1
ATOM 979 O O . PHE A 1 120 ? -8.557 -0.665 20.196 1.00 95.88 120 PHE A O 1
ATOM 986 N N . SER A 1 121 ? -8.451 -2.687 19.200 1.00 95.25 121 SER A N 1
ATOM 987 C CA . SER A 1 121 ? -7.036 -2.662 18.833 1.00 95.25 121 SER A CA 1
ATOM 988 C C . SER A 1 121 ? -6.887 -2.457 17.328 1.00 95.25 121 SER A C 1
ATOM 990 O O . SER A 1 121 ? -7.815 -2.684 16.566 1.00 95.25 121 SER A O 1
ATOM 992 N N . TYR A 1 122 ? -5.710 -2.051 16.863 1.00 95.62 122 TYR A N 1
ATOM 993 C CA . TYR A 1 122 ? -5.486 -1.928 15.420 1.00 95.62 122 TYR A CA 1
ATOM 994 C C . TYR A 1 122 ? -5.523 -3.278 14.705 1.00 95.62 122 TYR A C 1
ATOM 996 O O . TYR A 1 122 ? -5.956 -3.364 13.565 1.00 95.62 122 TYR A O 1
ATOM 1004 N N . GLN A 1 123 ? -5.124 -4.349 15.388 1.00 96.19 123 GLN A N 1
ATOM 1005 C CA . GLN A 1 123 ? -5.193 -5.709 14.869 1.00 96.19 123 GLN A CA 1
ATOM 1006 C C . GLN A 1 123 ? -6.636 -6.156 14.621 1.00 96.19 123 GLN A C 1
ATOM 1008 O O . GLN A 1 123 ? -6.862 -7.009 13.766 1.00 96.19 123 GLN A O 1
ATOM 1013 N N . ASP A 1 124 ? -7.617 -5.582 15.326 1.00 97.19 124 ASP A N 1
ATOM 1014 C CA . ASP A 1 124 ? -9.023 -5.900 15.083 1.00 97.19 124 ASP A CA 1
ATOM 1015 C C . ASP A 1 124 ? -9.473 -5.474 13.675 1.00 97.19 124 ASP A C 1
ATOM 1017 O O . ASP A 1 124 ? -10.282 -6.185 13.079 1.00 97.19 124 ASP A O 1
ATOM 1021 N N . PHE A 1 125 ? -8.870 -4.428 13.086 1.00 97.38 125 PHE A N 1
ATOM 1022 C CA . PHE A 1 125 ? -9.125 -4.035 11.692 1.00 97.38 125 PHE A CA 1
ATOM 1023 C C . PHE A 1 125 ? -8.767 -5.120 10.677 1.00 97.38 125 PHE A C 1
ATOM 1025 O O . PHE A 1 125 ? -9.363 -5.171 9.607 1.00 97.38 125 PHE A O 1
ATOM 1032 N N . ALA A 1 126 ? -7.828 -6.020 10.986 1.00 97.38 126 ALA A N 1
ATOM 1033 C CA . ALA A 1 126 ? -7.433 -7.072 10.048 1.00 97.38 126 ALA A CA 1
ATOM 1034 C C . ALA A 1 126 ? -8.602 -8.004 9.690 1.00 97.38 126 ALA A C 1
ATOM 1036 O O . ALA A 1 126 ? -8.633 -8.555 8.596 1.00 97.38 126 ALA A O 1
ATOM 1037 N N . LYS A 1 127 ? -9.581 -8.158 10.592 1.00 96.44 127 LYS A N 1
ATOM 1038 C CA . LYS A 1 127 ? -10.794 -8.954 10.343 1.00 96.44 127 LYS A CA 1
ATOM 1039 C C . LYS A 1 127 ? -11.792 -8.240 9.432 1.00 96.44 127 LYS A C 1
ATOM 1041 O O . LYS A 1 127 ? -12.629 -8.895 8.826 1.00 96.44 127 LYS A O 1
ATOM 1046 N N . GLU A 1 128 ? -11.715 -6.916 9.377 1.00 96.25 128 GLU A N 1
ATOM 1047 C CA . GLU A 1 128 ? -12.586 -6.054 8.577 1.00 96.25 128 GLU A CA 1
ATOM 1048 C C . GLU A 1 128 ? -11.962 -5.722 7.211 1.00 96.25 128 GLU A C 1
ATOM 1050 O O . GLU A 1 128 ? -12.657 -5.281 6.302 1.00 96.25 128 GLU A O 1
ATOM 1055 N N . PHE A 1 129 ? -10.667 -5.995 7.020 1.00 97.62 129 PHE A N 1
ATOM 1056 C CA . PHE A 1 129 ? -10.003 -5.901 5.722 1.00 97.62 129 PHE A CA 1
ATOM 1057 C C . PHE A 1 129 ? -10.363 -7.100 4.828 1.00 97.62 129 PHE A C 1
ATOM 1059 O O . PHE A 1 129 ? -9.559 -8.006 4.610 1.00 97.62 129 PHE A O 1
ATOM 1066 N N . THR A 1 130 ? -11.604 -7.126 4.345 1.00 97.31 130 THR A N 1
ATOM 1067 C CA . THR A 1 130 ? -12.158 -8.245 3.562 1.00 97.31 130 THR A CA 1
ATOM 1068 C C . THR A 1 130 ? -11.929 -8.114 2.062 1.00 97.31 130 THR A C 1
ATOM 1070 O O . THR A 1 130 ? -11.999 -9.117 1.357 1.00 97.31 130 THR A O 1
ATOM 1073 N N . ALA A 1 131 ? -11.667 -6.895 1.572 1.00 97.19 131 ALA A N 1
ATOM 1074 C CA . ALA A 1 131 ? -11.523 -6.599 0.148 1.00 97.19 131 ALA A CA 1
ATOM 1075 C C . ALA A 1 131 ? -12.723 -7.082 -0.699 1.00 97.19 131 ALA A C 1
ATOM 1077 O O . ALA A 1 131 ? -12.553 -7.517 -1.832 1.00 97.19 131 ALA A O 1
ATOM 1078 N N . GLU A 1 132 ? -13.943 -7.002 -0.159 1.00 97.62 132 GLU A N 1
ATOM 1079 C CA . GLU A 1 132 ? -15.136 -7.637 -0.745 1.00 97.62 132 GLU A CA 1
ATOM 1080 C C . GLU A 1 132 ? -15.459 -7.210 -2.190 1.00 97.62 132 GLU A C 1
ATOM 1082 O O . GLU A 1 132 ? -15.969 -8.012 -2.968 1.00 97.62 132 GLU A O 1
ATOM 1087 N N . PHE A 1 133 ? -15.114 -5.976 -2.572 1.00 96.38 133 PHE A N 1
ATOM 1088 C CA . PHE A 1 133 ? -15.308 -5.439 -3.926 1.00 96.38 133 PHE A CA 1
ATOM 1089 C C . PHE A 1 133 ? -14.028 -5.422 -4.769 1.00 96.38 133 PHE A C 1
ATOM 1091 O O . PHE A 1 133 ? -13.988 -4.803 -5.835 1.00 96.38 133 PHE A O 1
ATOM 1098 N N . PHE A 1 134 ? -12.953 -6.055 -4.300 1.00 96.81 134 PHE A N 1
ATOM 1099 C CA . PHE A 1 134 ? -11.704 -6.086 -5.042 1.00 96.81 134 PHE A CA 1
ATOM 1100 C C . PHE A 1 134 ? -11.825 -6.963 -6.286 1.00 96.81 134 PHE A C 1
ATOM 1102 O O . PHE A 1 134 ? -12.167 -8.142 -6.219 1.00 96.81 134 PHE A O 1
ATOM 1109 N N . ASN A 1 135 ? -11.484 -6.376 -7.430 1.00 97.75 135 ASN A N 1
ATOM 1110 C CA . ASN A 1 135 ? -11.409 -7.064 -8.706 1.00 97.75 135 ASN A CA 1
ATOM 1111 C C . ASN A 1 135 ? -10.069 -6.730 -9.369 1.00 97.75 135 ASN A C 1
ATOM 1113 O O . ASN A 1 135 ? -9.874 -5.631 -9.890 1.00 97.75 135 ASN A O 1
ATOM 1117 N N . ALA A 1 136 ? -9.150 -7.697 -9.341 1.00 96.50 136 ALA A N 1
ATOM 1118 C CA . ALA A 1 136 ? -7.803 -7.535 -9.876 1.00 96.50 136 ALA A CA 1
ATOM 1119 C C . ALA A 1 136 ? -7.793 -7.259 -11.388 1.00 96.50 136 ALA A C 1
ATOM 1121 O O . ALA A 1 136 ? -6.981 -6.460 -11.847 1.00 96.50 136 ALA A O 1
ATOM 1122 N N . SER A 1 137 ? -8.699 -7.878 -12.152 1.00 97.94 137 SER A N 1
ATOM 1123 C CA . SER A 1 137 ? -8.798 -7.660 -13.599 1.00 97.94 137 SER A CA 1
ATOM 1124 C C . SER A 1 137 ? -9.268 -6.244 -13.908 1.00 97.94 137 SER A C 1
ATOM 1126 O O . SER A 1 137 ? -8.630 -5.556 -14.691 1.00 97.94 137 SER A O 1
ATOM 1128 N N . LEU A 1 138 ? -10.299 -5.760 -13.207 1.00 97.69 138 LEU A N 1
ATOM 1129 C CA . LEU A 1 138 ? -10.765 -4.380 -13.363 1.00 97.69 138 LEU A CA 1
ATOM 1130 C C . LEU A 1 138 ? -9.664 -3.367 -13.016 1.00 97.69 138 LEU A C 1
ATOM 1132 O O . LEU A 1 138 ? -9.505 -2.360 -13.699 1.00 97.69 138 LEU A O 1
ATOM 1136 N N . TRP A 1 139 ? -8.892 -3.627 -11.959 1.00 97.56 139 TRP A N 1
ATOM 1137 C CA . TRP A 1 139 ? -7.761 -2.773 -11.601 1.00 97.56 139 TRP A CA 1
ATOM 1138 C C . TRP A 1 139 ? -6.682 -2.780 -12.682 1.00 97.56 139 TRP A C 1
ATOM 1140 O O . TRP A 1 139 ? -6.223 -1.709 -13.070 1.00 97.56 139 TRP A O 1
ATOM 1150 N N . ALA A 1 140 ? -6.302 -3.957 -13.186 1.00 96.69 140 ALA A N 1
ATOM 1151 C CA . ALA A 1 140 ? -5.334 -4.079 -14.271 1.00 96.69 140 ALA A CA 1
ATOM 1152 C C . ALA A 1 140 ? -5.802 -3.324 -15.524 1.00 96.69 140 ALA A C 1
ATOM 1154 O O . ALA A 1 140 ? -5.029 -2.537 -16.066 1.00 96.69 140 ALA A O 1
ATOM 1155 N N . ASP A 1 141 ? -7.075 -3.470 -15.903 1.00 97.81 141 ASP A N 1
ATOM 1156 C CA . ASP A 1 141 ? -7.670 -2.772 -17.044 1.00 97.81 141 ASP A CA 1
ATOM 1157 C C . ASP A 1 141 ? -7.613 -1.248 -16.860 1.00 97.81 141 ASP A C 1
ATOM 1159 O O . ASP A 1 141 ? -7.218 -0.517 -17.768 1.00 97.81 141 ASP A O 1
ATOM 1163 N N . ILE A 1 142 ? -7.978 -0.731 -15.681 1.00 97.50 142 ILE A N 1
ATOM 1164 C CA . ILE A 1 142 ? -7.921 0.714 -15.391 1.00 97.50 142 ILE A CA 1
ATOM 1165 C C . ILE A 1 142 ? -6.472 1.223 -15.419 1.00 97.50 142 ILE A C 1
ATOM 1167 O O . ILE A 1 142 ? -6.199 2.284 -15.985 1.00 97.50 142 ILE A O 1
ATOM 1171 N N . ILE A 1 143 ? -5.540 0.476 -14.825 1.00 96.75 143 ILE A N 1
ATOM 1172 C CA . ILE A 1 143 ? -4.117 0.833 -14.769 1.00 96.75 143 ILE A CA 1
ATOM 1173 C C . ILE A 1 143 ? -3.518 0.852 -16.175 1.00 96.75 143 ILE A C 1
ATOM 1175 O O . ILE A 1 143 ? -2.860 1.828 -16.535 1.00 96.75 143 ILE A O 1
ATOM 1179 N N . GLU A 1 144 ? -3.784 -0.163 -16.994 1.00 96.19 144 GLU A N 1
ATOM 1180 C CA . GLU A 1 144 ? -3.326 -0.204 -18.383 1.00 96.19 144 GLU A CA 1
ATOM 1181 C C . GLU A 1 144 ? -3.908 0.963 -19.192 1.00 96.19 144 GLU A C 1
ATOM 1183 O O . GLU A 1 144 ? -3.166 1.685 -19.866 1.00 96.19 144 GLU A O 1
ATOM 1188 N N . ASN A 1 145 ? -5.214 1.218 -19.060 1.00 97.44 145 ASN A N 1
ATOM 1189 C CA . ASN A 1 145 ? -5.891 2.316 -19.755 1.00 97.44 145 ASN A CA 1
ATOM 1190 C C . ASN A 1 145 ? -5.419 3.708 -19.299 1.00 97.44 145 ASN A C 1
ATOM 1192 O O . ASN A 1 145 ? -5.554 4.671 -20.054 1.00 97.44 145 ASN A O 1
ATOM 1196 N N . SER A 1 146 ? -4.826 3.835 -18.106 1.00 96.88 146 SER A N 1
ATOM 1197 C CA . SER A 1 146 ? -4.186 5.082 -17.655 1.00 96.88 146 SER A CA 1
ATOM 1198 C C . SER A 1 146 ? -2.868 5.391 -18.385 1.00 96.88 146 SER A C 1
ATOM 1200 O O . SER A 1 146 ? -2.351 6.504 -18.284 1.00 96.88 146 SER A O 1
ATOM 1202 N N . GLY A 1 147 ? -2.310 4.412 -19.109 1.00 96.31 147 GLY A N 1
ATOM 1203 C CA . GLY A 1 147 ? -1.004 4.497 -19.763 1.00 96.31 147 GLY A CA 1
ATOM 1204 C C . GLY A 1 147 ? 0.178 4.123 -18.863 1.00 96.31 147 GLY A C 1
ATOM 1205 O O . GLY A 1 147 ? 1.319 4.145 -19.329 1.00 96.31 147 GLY A O 1
ATOM 1206 N N . ALA A 1 148 ? -0.067 3.758 -17.601 1.00 97.06 148 ALA A N 1
ATOM 1207 C CA . ALA A 1 148 ? 0.960 3.218 -16.720 1.00 97.06 148 ALA A CA 1
ATOM 1208 C C . ALA A 1 148 ? 1.526 1.898 -17.273 1.00 97.06 148 ALA A C 1
ATOM 1210 O O . ALA A 1 148 ? 0.815 1.077 -17.854 1.00 97.06 148 ALA A O 1
ATOM 1211 N N . ARG A 1 149 ? 2.832 1.696 -17.090 1.00 95.94 149 ARG A N 1
ATOM 1212 C CA . ARG A 1 149 ? 3.581 0.543 -17.618 1.00 95.94 149 ARG A CA 1
ATOM 1213 C C . ARG A 1 149 ? 4.086 -0.405 -16.536 1.00 95.94 149 ARG A C 1
ATOM 1215 O O . ARG A 1 149 ? 4.603 -1.470 -16.853 1.00 95.94 149 ARG A O 1
ATOM 1222 N N . TYR A 1 150 ? 3.923 -0.036 -15.269 1.00 95.94 150 TYR A N 1
ATOM 1223 C CA . TYR A 1 150 ? 4.154 -0.914 -14.126 1.00 95.94 150 TYR A CA 1
ATOM 1224 C C . TYR A 1 150 ? 3.290 -0.497 -12.932 1.00 95.94 150 TYR A C 1
ATOM 1226 O O . TYR A 1 150 ? 2.857 0.654 -12.827 1.00 95.94 150 TYR A O 1
ATOM 1234 N N . VAL A 1 151 ? 3.054 -1.441 -12.021 1.00 97.12 151 VAL A N 1
ATOM 1235 C CA . VAL A 1 151 ? 2.319 -1.225 -10.772 1.00 97.12 151 VAL A CA 1
ATOM 1236 C C . VAL A 1 151 ? 3.105 -1.790 -9.593 1.00 97.12 151 VAL A C 1
ATOM 1238 O O . VAL A 1 151 ? 3.749 -2.833 -9.715 1.00 97.12 151 VAL A O 1
ATOM 1241 N N . VAL A 1 152 ? 3.047 -1.104 -8.452 1.00 97.31 152 VAL A N 1
ATOM 1242 C CA . VAL A 1 152 ? 3.568 -1.583 -7.166 1.00 97.31 152 VAL A CA 1
ATOM 1243 C C . VAL A 1 152 ? 2.445 -1.533 -6.132 1.00 97.31 152 VAL A C 1
ATOM 1245 O O . VAL A 1 152 ? 1.741 -0.529 -6.023 1.00 97.31 152 VAL A O 1
ATOM 1248 N N . LEU A 1 153 ? 2.279 -2.621 -5.382 1.00 94.88 153 LEU A N 1
ATOM 1249 C CA . LEU A 1 153 ? 1.324 -2.749 -4.280 1.00 94.88 153 LEU A CA 1
ATOM 1250 C C . LEU A 1 153 ? 2.102 -2.923 -2.968 1.00 94.88 153 LEU A C 1
ATOM 1252 O O . LEU A 1 153 ? 3.088 -3.662 -2.951 1.00 94.88 153 LEU A O 1
ATOM 1256 N N . THR A 1 154 ? 1.684 -2.222 -1.910 1.00 90.38 154 THR A N 1
ATOM 1257 C CA . THR A 1 154 ? 2.288 -2.296 -0.563 1.00 90.38 154 THR A CA 1
ATOM 1258 C C . THR A 1 154 ? 1.772 -3.453 0.271 1.00 90.38 154 THR A C 1
ATOM 1260 O O . THR A 1 154 ? 0.535 -3.629 0.275 1.00 90.38 154 THR A O 1
#

Nearest PDB structures (foldseek):
  7pls-assembly1_A  TM=9.507E-01  e=1.259E-08  Homo sapiens

Organism: Lygus hesperus (NCBI:txid30085)

Sequence (154 aa):
MWLVALLVASAVAVHHEDNSILSVVRPPDSPVPAAPFALDRVEPAPITKYEPNWSSLDGRPLPSWYDEAKIGIFIHWGVYSVPSYTSEWFWIDWKGKPSPNERYRKMIDNFMKNNYKPKFSYQDFAKEFTAEFFNASLWADIIENSGARYVVLT

Secondary structure (DSSP, 8-state):
------------------TTGGGG---TTSPPPP-SS-----PPPP--PPPSSHHHHHTPPPPHHHHHH--EEEE--SGGGTT--S-TTHHHHHHSS--S-HHHHHHHHHHHHHHS-TT--GGGGGGT---TT--HHHHHHHHHHTT--EEEE-

InterPro domains:
  IPR000933 Glycoside hydrolase, family 29 [PTHR10030] (5-154)
  IPR000933 Glycoside hydrolase, family 29 [SM00812] (49-154)
  IPR017853 Glycoside hydrolase superfamily [SSF51445] (49-154)
  IPR057739 Glycoside hydrolase family 29, N-terminal [PF01120] (48-154)

Solvent-accessible surface area (backbone atoms only — not comparable to full-atom values): 10285 Å² total; per-residue (Å²): 137,85,81,78,68,82,60,81,80,69,87,70,87,74,91,66,97,65,74,77,72,69,74,75,64,75,63,96,82,58,77,75,74,70,67,95,61,76,78,72,80,72,74,77,72,77,90,71,84,71,51,103,43,66,79,48,55,70,68,57,77,82,57,65,67,66,65,72,38,79,38,54,44,56,43,84,60,54,54,50,51,61,79,65,50,100,45,82,57,42,61,36,46,74,72,59,71,56,58,92,48,63,70,59,40,52,51,53,54,51,51,48,64,75,74,44,64,89,89,71,52,79,72,60,36,54,77,68,53,67,64,86,84,71,49,71,65,62,50,50,53,53,42,50,74,70,63,36,63,48,77,47,79,98

Radius of gyration: 21.92 Å; Cα contacts (8 Å, |Δi|>4): 93; chains: 1; bounding box: 58×33×54 Å

Foldseek 3Di:
DADADADDPLPDPDPDPDCPVVVPPDDPPDPPPDPPDDPPPPPDDPPDDADPDPVRVVPDDDDPLVVVQRAEHEDEDDLCSLLSDDDSCLCCCAPNPNDPPPVSSVVSVVSCVVPHDPPDDSVNSNVVSPCVVDDPVVVVVVRVVVSGSYYHYD